Protein AF-A0A7V2SNF8-F1 (afdb_monomer_lite)

Radius of gyration: 28.96 Å; chains: 1; bounding box: 41×34×97 Å

Structure (mmCIF, N/CA/C/O backbone):
data_AF-A0A7V2SNF8-F1
#
_entry.id   AF-A0A7V2SNF8-F1
#
loop_
_atom_site.group_PDB
_atom_site.id
_atom_site.type_symbol
_atom_site.label_atom_id
_atom_site.label_alt_id
_atom_site.label_comp_id
_atom_site.label_asym_id
_atom_site.label_entity_id
_atom_site.label_seq_id
_atom_site.pdbx_PDB_ins_code
_atom_site.Cartn_x
_atom_site.Cartn_y
_atom_site.Cartn_z
_atom_site.occupancy
_atom_site.B_iso_or_equiv
_atom_site.auth_seq_id
_atom_site.auth_comp_id
_atom_site.auth_asym_id
_atom_site.auth_atom_id
_atom_site.pdbx_PDB_model_num
ATOM 1 N N . MET A 1 1 ? 9.306 8.405 78.266 1.00 37.38 1 MET A N 1
ATOM 2 C CA . MET A 1 1 ? 7.909 8.077 78.623 1.00 37.38 1 MET A CA 1
ATOM 3 C C . MET A 1 1 ? 7.108 9.336 78.328 1.00 37.38 1 MET A C 1
ATOM 5 O O . MET A 1 1 ? 7.466 10.350 78.894 1.00 37.38 1 MET A O 1
ATOM 9 N N . THR A 1 2 ? 6.160 9.453 77.412 1.00 42.47 2 THR A N 1
ATOM 10 C CA . THR A 1 2 ? 5.492 8.585 76.433 1.00 42.47 2 THR A CA 1
ATOM 11 C C . THR A 1 2 ? 4.914 9.560 75.395 1.00 42.47 2 THR A C 1
ATOM 13 O O . THR A 1 2 ? 4.413 10.613 75.772 1.00 42.47 2 THR A O 1
ATOM 16 N N . ASN A 1 3 ? 5.040 9.255 74.101 1.00 41.84 3 ASN A N 1
ATOM 17 C CA . ASN A 1 3 ? 4.469 10.058 73.016 1.00 41.84 3 ASN A CA 1
ATOM 18 C C . ASN A 1 3 ? 2.940 9.934 73.032 1.00 41.84 3 ASN A C 1
ATOM 20 O O . ASN A 1 3 ? 2.413 8.874 72.690 1.00 41.84 3 ASN A O 1
ATOM 24 N N . ASP A 1 4 ? 2.235 11.006 73.388 1.00 43.75 4 ASP A N 1
ATOM 25 C CA . ASP A 1 4 ? 0.783 11.084 73.235 1.00 43.75 4 ASP A CA 1
ATOM 26 C C . ASP A 1 4 ? 0.427 11.250 71.756 1.00 43.75 4 ASP A C 1
ATOM 28 O O . ASP A 1 4 ? 0.496 12.327 71.164 1.00 43.75 4 ASP A O 1
ATOM 32 N N . THR A 1 5 ? 0.051 10.130 71.143 1.00 55.03 5 THR A N 1
ATOM 33 C CA . THR A 1 5 ? -0.504 10.088 69.791 1.00 55.03 5 THR A CA 1
ATOM 34 C C . THR A 1 5 ? -2.011 10.281 69.930 1.00 55.03 5 THR A C 1
ATOM 36 O O . THR A 1 5 ? -2.733 9.370 70.329 1.00 55.03 5 THR A O 1
ATOM 39 N N . THR A 1 6 ? -2.504 11.486 69.656 1.00 54.53 6 THR A N 1
ATOM 40 C CA . THR A 1 6 ? -3.939 11.799 69.699 1.00 54.53 6 THR A CA 1
ATOM 41 C C . THR A 1 6 ? -4.678 11.003 68.608 1.00 54.53 6 THR A C 1
ATOM 43 O O . THR A 1 6 ? -4.279 11.065 67.441 1.00 54.53 6 THR A O 1
ATOM 46 N N . PRO A 1 7 ? -5.774 10.277 68.906 1.00 52.97 7 PRO A N 1
ATOM 47 C CA . PRO A 1 7 ? -6.520 9.560 67.879 1.00 52.97 7 PRO A CA 1
ATOM 48 C C . PRO A 1 7 ? -7.361 10.546 67.051 1.00 52.97 7 PRO A C 1
ATOM 50 O O . PRO A 1 7 ? -8.380 11.080 67.494 1.00 52.97 7 PRO A O 1
ATOM 53 N N . LYS A 1 8 ? -6.928 10.796 65.811 1.00 53.38 8 LYS A N 1
ATOM 54 C CA . LYS A 1 8 ? -7.648 11.601 64.816 1.00 53.38 8 LYS A CA 1
ATOM 55 C C . LYS A 1 8 ? -8.945 10.887 64.409 1.00 53.38 8 LYS A C 1
ATOM 57 O O . LYS A 1 8 ? -8.922 9.877 63.711 1.00 53.38 8 LYS A O 1
ATOM 62 N N . LYS A 1 9 ? -10.084 11.447 64.826 1.00 49.94 9 LYS A N 1
ATOM 63 C CA . LYS A 1 9 ? -11.468 11.041 64.512 1.00 49.94 9 LYS A CA 1
ATOM 64 C C . LYS A 1 9 ? -11.769 11.148 63.002 1.00 49.94 9 LYS A C 1
ATOM 66 O O . LYS A 1 9 ? -12.461 12.055 62.558 1.00 49.94 9 LYS A O 1
ATOM 71 N N . SER A 1 10 ? -11.234 10.233 62.195 1.00 59.81 10 SER A N 1
ATOM 72 C CA . SER A 1 10 ? -11.499 10.106 60.753 1.00 59.81 10 SER A CA 1
ATOM 73 C C . SER A 1 10 ? -12.508 8.980 60.524 1.00 59.81 10 SER A C 1
ATOM 75 O O . SER A 1 10 ? -12.150 7.881 60.111 1.00 59.81 10 SER A O 1
ATOM 77 N N . SER A 1 11 ? -13.769 9.231 60.871 1.00 61.53 11 SER A N 1
ATOM 78 C CA . SER A 1 11 ? -14.798 8.191 60.923 1.00 61.53 11 SER A CA 1
ATOM 79 C C . SER A 1 11 ? -15.852 8.383 59.831 1.00 61.53 11 SER A C 1
ATOM 81 O O . SER A 1 11 ? -16.424 9.463 59.668 1.00 61.53 11 SER A O 1
ATOM 83 N N . ALA A 1 12 ? -16.081 7.310 59.076 1.00 62.78 12 ALA A N 1
ATOM 84 C CA . ALA A 1 12 ? -17.142 7.075 58.095 1.00 62.78 12 ALA A CA 1
ATOM 85 C C . ALA A 1 12 ? -17.171 7.941 56.819 1.00 62.78 12 ALA A C 1
ATOM 87 O O . ALA A 1 12 ? -17.211 7.382 55.724 1.00 62.78 12 ALA A O 1
ATOM 88 N N . LYS A 1 13 ? -17.123 9.277 56.903 1.00 62.47 13 LYS A N 1
ATOM 89 C CA . LYS A 1 13 ? -17.348 10.145 55.722 1.00 62.47 13 LYS A CA 1
ATOM 90 C C . LYS A 1 13 ? -16.242 10.027 54.667 1.00 62.47 13 LYS A C 1
ATOM 92 O O . LYS A 1 13 ? -16.538 9.931 53.481 1.00 62.47 13 LYS A O 1
ATOM 97 N N . THR A 1 14 ? -14.982 9.949 55.093 1.00 69.88 14 THR A N 1
ATOM 98 C CA . THR A 1 14 ? -13.834 9.747 54.191 1.00 69.88 14 THR A CA 1
ATOM 99 C C . THR A 1 14 ? -13.872 8.374 53.512 1.00 69.88 14 THR A C 1
ATOM 101 O O . THR A 1 14 ? -13.539 8.262 52.336 1.00 69.88 14 THR A O 1
ATOM 104 N N . GLY A 1 15 ? -14.332 7.338 54.224 1.00 70.75 15 GLY A N 1
ATOM 105 C CA . GLY A 1 15 ? -14.480 5.989 53.667 1.00 70.75 15 GLY A CA 1
ATOM 106 C C . GLY A 1 15 ? -15.559 5.919 52.585 1.00 70.75 15 GLY A C 1
ATOM 107 O O . GLY A 1 15 ? -15.348 5.297 51.549 1.00 70.75 15 GLY A O 1
ATOM 108 N N . LEU A 1 16 ? -16.677 6.625 52.782 1.00 73.31 16 LEU A N 1
ATOM 109 C CA . LEU A 1 16 ? -17.773 6.675 51.812 1.00 73.31 16 LEU A CA 1
ATOM 110 C C . LEU A 1 16 ? -17.381 7.429 50.530 1.00 73.31 16 LEU A C 1
ATOM 112 O O . LEU A 1 16 ? -17.732 7.006 49.432 1.00 73.31 16 LEU A O 1
ATOM 116 N N . ILE A 1 17 ? -16.592 8.503 50.661 1.00 78.44 17 ILE A N 1
ATOM 117 C CA . ILE A 1 17 ? -16.057 9.256 49.517 1.00 78.44 17 ILE A CA 1
ATOM 118 C C . ILE A 1 17 ? -15.081 8.388 48.710 1.00 78.44 17 ILE A C 1
ATOM 120 O O . ILE A 1 17 ? -15.211 8.296 47.491 1.00 78.44 17 ILE A O 1
ATOM 124 N N . LEU A 1 18 ? -14.142 7.704 49.373 1.00 80.00 18 LEU A N 1
ATOM 125 C CA . LEU A 1 18 ? -13.185 6.818 48.700 1.00 80.00 18 LEU A CA 1
ATOM 126 C C . LEU A 1 18 ? -13.875 5.643 47.992 1.00 80.00 18 LEU A C 1
ATOM 128 O O . LEU A 1 18 ? -13.513 5.320 46.862 1.00 80.00 18 LEU A O 1
ATOM 132 N N . ALA A 1 19 ? -14.899 5.048 48.610 1.00 80.69 19 ALA A N 1
ATOM 133 C CA . ALA A 1 19 ? -15.695 3.993 47.985 1.00 80.69 19 ALA A CA 1
ATOM 134 C C . ALA A 1 19 ? -16.458 4.497 46.745 1.00 80.69 19 ALA A C 1
ATOM 136 O O . ALA A 1 19 ? -16.497 3.807 45.726 1.00 80.69 19 ALA A O 1
ATOM 137 N N . GLY A 1 20 ? -17.001 5.719 46.795 1.00 87.19 20 GLY A N 1
ATOM 138 C CA . GLY A 1 20 ? -17.654 6.354 45.648 1.00 87.19 20 GLY A CA 1
ATOM 139 C C . GLY A 1 20 ? -16.701 6.593 44.472 1.00 87.19 20 GLY A C 1
ATOM 140 O O . GLY A 1 20 ? -17.028 6.258 43.334 1.00 87.19 20 GLY A O 1
ATOM 141 N N . PHE A 1 21 ? -15.493 7.100 44.740 1.00 89.38 21 PHE A N 1
ATOM 142 C CA . PHE A 1 21 ? -14.471 7.278 43.702 1.00 89.38 21 PHE A CA 1
ATOM 143 C C . PHE A 1 21 ? -13.993 5.944 43.121 1.00 89.38 21 PHE A C 1
ATOM 145 O O . PHE A 1 21 ? -13.860 5.828 41.904 1.00 89.38 21 PHE A O 1
ATOM 152 N N . ALA A 1 22 ? -13.789 4.921 43.955 1.00 88.44 22 ALA A N 1
ATOM 153 C CA . ALA A 1 22 ? -13.405 3.592 43.484 1.00 88.44 22 ALA A CA 1
ATOM 154 C C . ALA A 1 22 ? -14.478 2.973 42.568 1.00 88.44 22 ALA A C 1
ATOM 156 O O . ALA A 1 22 ? -14.144 2.426 41.516 1.00 88.44 22 ALA A O 1
ATOM 157 N N . ALA A 1 23 ? -15.762 3.119 42.915 1.00 88.25 23 ALA A N 1
ATOM 158 C CA . ALA A 1 23 ? -16.870 2.651 42.083 1.00 88.25 23 ALA A CA 1
ATOM 159 C C . ALA A 1 23 ? -16.953 3.398 40.737 1.00 88.25 23 ALA A C 1
ATOM 161 O O . ALA A 1 23 ? -17.162 2.770 39.698 1.00 88.25 23 ALA A O 1
ATOM 162 N N . LEU A 1 24 ? -16.726 4.718 40.730 1.00 91.88 24 LEU A N 1
ATOM 163 C CA . LEU A 1 24 ? -16.676 5.517 39.499 1.00 91.88 24 LEU A CA 1
ATOM 164 C C . LEU A 1 24 ? -15.515 5.111 38.583 1.00 91.88 24 LEU A C 1
ATOM 166 O O . LEU A 1 24 ? -15.712 4.952 37.379 1.00 91.88 24 LEU A O 1
ATOM 170 N N . ILE A 1 25 ? -14.320 4.908 39.144 1.00 91.44 25 ILE A N 1
ATOM 171 C CA . ILE A 1 25 ? -13.135 4.489 38.381 1.00 91.44 25 ILE A CA 1
ATOM 172 C C . ILE A 1 25 ? -13.354 3.098 37.775 1.00 91.44 25 ILE A C 1
ATOM 174 O O . ILE A 1 25 ? -13.090 2.899 36.588 1.00 91.44 25 ILE A O 1
ATOM 178 N N . ALA A 1 26 ? -13.886 2.151 38.553 1.00 88.75 26 ALA A N 1
ATOM 179 C CA . ALA A 1 26 ? -14.191 0.809 38.063 1.00 88.75 26 ALA A CA 1
ATOM 180 C C . ALA A 1 26 ? -15.251 0.829 36.945 1.00 88.75 26 ALA A C 1
ATOM 182 O O . ALA A 1 26 ? -15.087 0.153 35.928 1.00 88.75 26 ALA A O 1
ATOM 183 N N . GLY A 1 27 ? -16.298 1.650 37.088 1.00 90.06 27 GLY A N 1
ATOM 184 C CA . GLY A 1 27 ? -17.322 1.833 36.056 1.00 90.06 27 GLY A CA 1
ATOM 185 C C . GLY A 1 27 ? -16.763 2.430 34.761 1.00 90.06 27 GLY A C 1
ATOM 186 O O . GLY A 1 27 ? -17.021 1.906 33.677 1.00 90.06 27 GLY A O 1
ATOM 187 N N . ALA A 1 28 ? -15.939 3.477 34.862 1.00 87.12 28 ALA A N 1
ATOM 188 C CA . ALA A 1 28 ? -15.296 4.099 33.704 1.00 87.12 28 ALA A CA 1
ATOM 189 C C . ALA A 1 28 ? -14.335 3.135 32.985 1.00 87.12 28 ALA A C 1
ATOM 191 O O . ALA A 1 28 ? -14.346 3.053 31.755 1.00 87.12 28 ALA A O 1
ATOM 192 N N . PHE A 1 29 ? -13.550 2.357 33.736 1.00 85.88 29 PHE A N 1
ATOM 193 C CA . PHE A 1 29 ? -12.640 1.358 33.175 1.00 85.88 29 PHE A CA 1
ATOM 194 C C . PHE A 1 29 ? -13.387 0.226 32.453 1.00 85.88 29 PHE A C 1
ATOM 196 O O . PHE A 1 29 ? -12.973 -0.193 31.368 1.00 85.88 29 PHE A O 1
ATOM 203 N N . ALA A 1 30 ? -14.508 -0.241 33.011 1.00 86.44 30 ALA A N 1
ATOM 204 C CA . ALA A 1 30 ? -15.347 -1.256 32.379 1.00 86.44 30 ALA A CA 1
ATOM 205 C C . ALA A 1 30 ? -15.938 -0.756 31.050 1.00 86.44 30 ALA A C 1
ATOM 207 O O . ALA A 1 30 ? -15.824 -1.439 30.032 1.00 86.44 30 ALA A O 1
ATOM 208 N N . VAL A 1 31 ? -16.492 0.463 31.023 1.00 83.19 31 VAL A N 1
ATOM 209 C CA . VAL A 1 31 ? -17.030 1.073 29.792 1.00 83.19 31 VAL A CA 1
ATOM 210 C C . VAL A 1 31 ? -15.932 1.269 28.742 1.00 83.19 31 VAL A C 1
ATOM 212 O O . VAL A 1 31 ? -16.130 0.926 27.574 1.00 83.19 31 VAL A O 1
ATOM 215 N N . TYR A 1 32 ? -14.755 1.754 29.148 1.00 80.06 32 TYR A N 1
ATOM 216 C CA . TYR A 1 32 ? -13.620 1.932 28.240 1.00 80.06 32 TYR A CA 1
ATOM 217 C C . TYR A 1 32 ? -13.132 0.599 27.654 1.00 80.06 32 TYR A C 1
ATOM 219 O O . TYR A 1 32 ? -12.861 0.509 26.457 1.00 80.06 32 TYR A O 1
ATOM 227 N N . SER A 1 33 ? -13.095 -0.463 28.461 1.00 79.62 33 SER A N 1
ATOM 228 C CA . SER A 1 33 ? -12.654 -1.793 28.018 1.00 79.62 33 SER A CA 1
ATOM 229 C C . SER A 1 33 ? -13.651 -2.463 27.066 1.00 79.62 33 SER A C 1
ATOM 231 O O . SER A 1 33 ? -13.243 -3.117 26.103 1.00 79.62 33 SER A O 1
ATOM 233 N N . ILE A 1 34 ? -14.956 -2.271 27.290 1.00 72.38 34 ILE A N 1
ATOM 234 C CA . ILE A 1 34 ? -16.014 -2.833 26.435 1.00 72.38 34 ILE A CA 1
ATOM 235 C C . ILE A 1 34 ? -16.067 -2.112 25.077 1.00 72.38 34 ILE A C 1
ATOM 237 O O . ILE A 1 34 ? -16.211 -2.768 24.043 1.00 72.38 34 ILE A O 1
ATOM 241 N N . ASN A 1 35 ? -15.887 -0.786 25.043 1.00 64.75 35 ASN A N 1
ATOM 242 C CA . ASN A 1 35 ? -15.862 -0.031 23.783 1.00 64.75 35 ASN A CA 1
ATOM 243 C C . ASN A 1 35 ? -14.502 -0.067 23.063 1.00 64.75 35 ASN A C 1
ATOM 245 O O . ASN A 1 35 ? -14.463 0.096 21.845 1.00 64.75 35 ASN A O 1
ATOM 249 N N . GLY A 1 36 ? -13.398 -0.320 23.772 1.00 56.53 36 GLY A N 1
ATOM 250 C CA . GLY A 1 36 ? -12.045 -0.348 23.206 1.00 56.53 36 GLY A CA 1
ATOM 251 C C . GLY A 1 36 ? -11.694 -1.603 22.396 1.00 56.53 36 GLY A C 1
ATOM 252 O O . GLY A 1 36 ? -10.693 -1.599 21.684 1.00 56.53 36 GLY A O 1
ATOM 253 N N . SER A 1 37 ? -12.500 -2.671 22.460 1.00 56.19 37 SER A N 1
ATOM 254 C CA . SER A 1 37 ? -12.176 -3.962 21.816 1.00 56.19 37 SER A CA 1
ATOM 255 C C . SER A 1 37 ? -12.850 -4.217 20.462 1.00 56.19 37 SER A C 1
ATOM 257 O O . SER A 1 37 ? -12.614 -5.261 19.851 1.00 56.19 37 SER A O 1
ATOM 259 N N . LYS A 1 38 ? -13.645 -3.282 19.923 1.00 51.78 38 LYS A N 1
ATOM 260 C CA . LYS A 1 38 ? -14.205 -3.406 18.562 1.00 51.78 38 LYS A CA 1
ATOM 261 C C . LYS A 1 38 ? -13.216 -2.905 17.504 1.00 51.78 38 LYS A C 1
ATOM 263 O O . LYS A 1 38 ? -13.475 -1.948 16.785 1.00 51.78 38 LYS A O 1
ATOM 268 N N . GLY A 1 39 ? -12.061 -3.560 17.424 1.00 53.94 39 GLY A N 1
ATOM 269 C CA . GLY A 1 39 ? -11.129 -3.428 16.305 1.00 53.94 39 GLY A CA 1
ATOM 270 C C . GLY A 1 39 ? -11.413 -4.473 15.221 1.00 53.94 39 GLY A C 1
ATOM 271 O O . GLY A 1 39 ? -11.720 -5.624 15.527 1.00 53.94 39 GLY A O 1
ATOM 272 N N . ASN A 1 40 ? -11.257 -4.089 13.953 1.00 57.25 40 ASN A N 1
ATOM 273 C CA . ASN A 1 40 ? -11.581 -4.871 12.746 1.00 57.25 40 ASN A CA 1
ATOM 274 C C . ASN A 1 40 ? -10.655 -6.085 12.468 1.00 57.25 40 ASN A C 1
ATOM 276 O O . ASN A 1 40 ? -10.444 -6.467 11.322 1.00 57.25 40 ASN A O 1
ATOM 280 N N . ASN A 1 41 ? -10.063 -6.696 13.498 1.00 56.28 41 ASN A N 1
ATOM 281 C CA . ASN A 1 41 ? -8.957 -7.654 13.359 1.00 56.28 41 ASN A CA 1
ATOM 282 C C . ASN A 1 41 ? -9.240 -9.048 13.941 1.00 56.28 41 ASN A C 1
ATOM 284 O O . ASN A 1 41 ? -8.314 -9.756 14.337 1.00 56.28 41 ASN A O 1
ATOM 288 N N . GLN A 1 42 ? -10.498 -9.497 13.951 1.00 49.88 42 GLN A N 1
ATOM 289 C CA . GLN A 1 42 ? -10.800 -10.893 14.311 1.00 49.88 42 GLN A CA 1
ATOM 290 C C . GLN A 1 42 ? -10.425 -11.908 13.211 1.00 49.88 42 GLN A C 1
ATOM 292 O O . GLN A 1 42 ? -10.371 -13.103 13.481 1.00 49.88 42 GLN A O 1
ATOM 297 N N . GLY A 1 43 ? -10.066 -11.451 12.004 1.00 47.31 43 GLY A N 1
ATOM 298 C CA . GLY A 1 43 ? -9.536 -12.307 10.932 1.00 47.31 43 GLY A CA 1
ATOM 299 C C . GLY A 1 43 ? -8.008 -12.477 10.919 1.00 47.31 43 GLY A C 1
ATOM 300 O O . GLY A 1 43 ? -7.501 -13.376 10.256 1.00 47.31 43 GLY A O 1
ATOM 301 N N . GLY A 1 44 ? -7.252 -11.643 11.647 1.00 48.34 44 GLY A N 1
ATOM 302 C CA . GLY A 1 44 ? -5.793 -11.557 11.486 1.00 48.34 44 GLY A CA 1
ATOM 303 C C . GLY A 1 44 ? -4.996 -12.657 12.192 1.00 48.34 44 GLY A C 1
ATOM 304 O O . GLY A 1 44 ? -3.978 -13.110 11.680 1.00 48.34 44 GLY A O 1
ATOM 305 N N . LYS A 1 45 ? -5.461 -13.138 13.352 1.00 42.72 45 LYS A N 1
ATOM 306 C CA . LYS A 1 45 ? -4.670 -14.063 14.189 1.00 42.72 45 LYS A CA 1
ATOM 307 C C . LYS A 1 45 ? -4.533 -15.469 13.597 1.00 42.72 45 LYS A C 1
ATOM 309 O O . LYS A 1 45 ? -3.511 -16.107 13.799 1.00 42.72 45 LYS A O 1
ATOM 314 N N . LYS A 1 46 ? -5.523 -15.940 12.831 1.00 43.44 46 LYS A N 1
ATOM 315 C CA . LYS A 1 46 ? -5.498 -17.286 12.229 1.00 43.44 46 LYS A CA 1
ATOM 316 C C . LYS A 1 46 ? -4.645 -17.358 10.951 1.00 43.44 46 LYS A C 1
ATOM 318 O O . LYS A 1 46 ? -4.215 -18.436 10.564 1.00 43.44 46 LYS A O 1
ATOM 323 N N . PHE A 1 47 ? -4.393 -16.218 10.303 1.00 51.41 47 PHE A N 1
ATOM 324 C CA . PHE A 1 47 ? -3.665 -16.143 9.032 1.00 51.41 47 PHE A CA 1
ATOM 325 C C . PHE A 1 47 ? -2.142 -16.015 9.210 1.00 51.41 47 PHE A C 1
ATOM 327 O O . PHE A 1 47 ? -1.377 -16.479 8.364 1.00 51.41 47 PHE A O 1
ATOM 334 N N . VAL A 1 48 ? -1.689 -15.408 10.314 1.00 50.56 48 VAL A N 1
ATOM 335 C CA . VAL A 1 48 ? -0.259 -15.152 10.568 1.00 50.56 48 VAL A CA 1
ATOM 336 C C . VAL A 1 48 ? 0.511 -16.443 10.878 1.00 50.56 48 VAL A C 1
ATOM 338 O O . VAL A 1 48 ? 1.602 -16.616 10.343 1.00 50.56 48 VAL A O 1
ATOM 341 N N . GLU A 1 49 ? -0.080 -17.387 11.618 1.00 40.31 49 GLU A N 1
ATOM 342 C CA . GLU A 1 49 ? 0.560 -18.674 11.955 1.00 40.31 49 GLU A CA 1
ATOM 343 C C . GLU A 1 49 ? 0.857 -19.519 10.700 1.00 40.31 49 GLU A C 1
ATOM 345 O O . GLU A 1 49 ? 1.940 -20.064 10.548 1.00 40.31 49 GLU A O 1
ATOM 350 N N . SER A 1 50 ? -0.061 -19.547 9.725 1.00 48.12 50 SER A N 1
ATOM 351 C CA . SER A 1 50 ? 0.121 -20.303 8.473 1.00 48.12 50 SER A CA 1
ATOM 352 C C . SER A 1 50 ? 1.116 -19.653 7.501 1.00 48.12 50 SER A C 1
ATOM 354 O O . SER A 1 50 ? 1.504 -20.272 6.508 1.00 48.12 50 SER A O 1
ATOM 356 N N . SER A 1 51 ? 1.484 -18.389 7.720 1.00 54.91 51 SER A N 1
ATOM 357 C CA . SER A 1 51 ? 2.265 -17.610 6.755 1.00 54.91 51 SER A CA 1
ATOM 358 C C . SER A 1 51 ? 3.774 -17.777 6.924 1.00 54.91 51 SER A C 1
ATOM 360 O O . SER A 1 51 ? 4.501 -17.572 5.952 1.00 54.91 51 SER A O 1
ATOM 362 N N . VAL A 1 52 ? 4.249 -18.149 8.116 1.00 57.28 52 VAL A N 1
ATOM 363 C CA . VAL A 1 52 ? 5.689 -18.228 8.419 1.00 57.28 52 VAL A CA 1
ATOM 364 C C . VAL A 1 52 ? 6.349 -19.504 7.891 1.00 57.28 52 VAL A C 1
ATOM 366 O O . VAL A 1 52 ? 7.505 -19.447 7.488 1.00 57.28 52 VAL A O 1
ATOM 369 N N . ASP A 1 53 ? 5.601 -20.601 7.740 1.00 53.50 53 ASP A N 1
ATOM 370 C CA . ASP A 1 53 ? 6.116 -21.861 7.173 1.00 53.50 53 ASP A CA 1
ATOM 371 C C . ASP A 1 53 ? 6.413 -21.785 5.664 1.00 53.50 53 ASP A C 1
ATOM 373 O O . ASP A 1 53 ? 7.123 -22.618 5.105 1.00 53.50 53 ASP A O 1
ATOM 377 N N . SER A 1 54 ? 5.874 -20.775 4.973 1.00 50.94 54 SER A N 1
ATOM 378 C CA . SER A 1 54 ? 6.046 -20.585 3.524 1.00 50.94 54 SER A CA 1
ATOM 379 C C . SER A 1 54 ? 7.051 -19.485 3.158 1.00 50.94 54 SER A C 1
ATOM 381 O O . SER A 1 54 ? 7.248 -19.200 1.971 1.00 50.94 54 SER A O 1
ATOM 383 N N . VAL A 1 55 ? 7.679 -18.844 4.150 1.00 54.09 55 VAL A N 1
ATOM 384 C CA . VAL A 1 55 ? 8.748 -17.862 3.936 1.00 54.09 55 VAL A CA 1
ATOM 385 C C . VAL A 1 55 ? 10.076 -18.612 3.853 1.00 54.09 55 VAL A C 1
ATOM 387 O O . VAL A 1 55 ? 10.711 -18.908 4.857 1.00 54.09 55 VAL A O 1
ATOM 390 N N . VAL A 1 56 ? 10.508 -18.929 2.635 1.00 54.06 56 VAL A N 1
ATOM 391 C CA . VAL A 1 56 ? 11.871 -19.413 2.369 1.00 54.06 56 VAL A CA 1
ATOM 392 C C . VAL A 1 56 ? 12.702 -18.247 1.838 1.00 54.06 56 VAL A C 1
ATOM 394 O O . VAL A 1 56 ? 12.177 -17.382 1.133 1.00 54.06 56 VAL A O 1
ATOM 397 N N . ALA A 1 57 ? 13.998 -18.231 2.169 1.00 53.59 57 ALA A N 1
ATOM 398 C CA . ALA A 1 57 ? 14.975 -17.331 1.565 1.00 53.59 57 ALA A CA 1
ATOM 399 C C . ALA A 1 57 ? 14.817 -17.304 0.033 1.00 53.59 57 ALA A C 1
ATOM 401 O O . ALA A 1 57 ? 14.554 -18.323 -0.609 1.00 53.59 57 ALA A O 1
ATOM 402 N N . ALA A 1 58 ? 14.908 -16.103 -0.530 1.00 51.88 58 ALA A N 1
ATOM 403 C CA . ALA A 1 58 ? 14.420 -15.796 -1.864 1.00 51.88 58 ALA A CA 1
ATOM 404 C C . ALA A 1 58 ? 15.065 -16.677 -2.972 1.00 51.88 58 ALA A C 1
ATOM 406 O O . ALA A 1 58 ? 16.267 -16.940 -2.911 1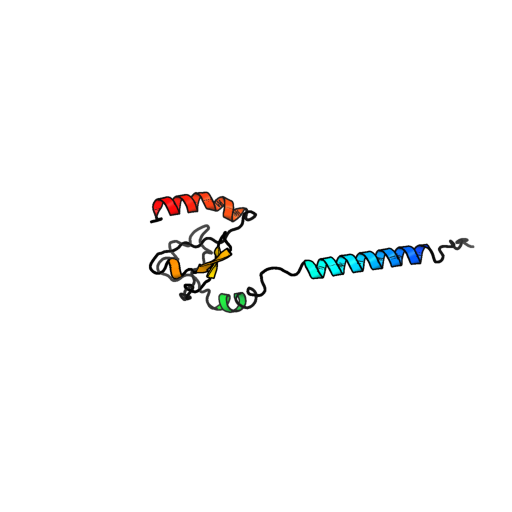.00 51.88 58 ALA A O 1
ATOM 407 N N . PRO A 1 59 ? 14.302 -17.147 -3.984 1.00 52.66 59 PRO A N 1
ATOM 408 C CA . PRO A 1 59 ? 14.786 -18.102 -4.987 1.00 52.66 59 PRO A CA 1
ATOM 409 C C . PRO A 1 59 ? 15.869 -17.507 -5.901 1.00 52.66 59 PRO A C 1
ATOM 411 O O . PRO A 1 59 ? 15.787 -16.359 -6.326 1.00 52.66 59 PRO A O 1
ATOM 414 N N . GLU A 1 60 ? 16.868 -18.312 -6.262 1.00 52.38 60 GLU A N 1
ATOM 415 C CA . GLU A 1 60 ? 18.171 -17.871 -6.797 1.00 52.38 60 GLU A CA 1
ATOM 416 C C . GLU A 1 60 ? 18.177 -17.125 -8.152 1.00 52.38 60 GLU A C 1
ATOM 418 O O . GLU A 1 60 ? 19.239 -16.715 -8.606 1.00 52.38 60 GLU A O 1
ATOM 423 N N . GLY A 1 61 ? 17.033 -16.894 -8.801 1.00 52.09 61 GLY A N 1
ATOM 424 C CA . GLY A 1 61 ? 16.993 -16.382 -10.179 1.00 52.09 61 GLY A CA 1
ATOM 425 C C . GLY A 1 61 ? 16.922 -14.858 -10.339 1.00 52.09 61 GLY A C 1
ATOM 426 O O . GLY A 1 61 ? 17.602 -14.300 -11.191 1.00 52.09 61 GLY A O 1
ATOM 427 N N . ILE A 1 62 ? 16.087 -14.170 -9.553 1.00 55.38 62 ILE A N 1
ATOM 428 C CA . ILE A 1 62 ? 15.807 -12.725 -9.738 1.00 55.38 62 ILE A CA 1
ATOM 429 C C . ILE A 1 62 ? 16.041 -11.946 -8.442 1.00 55.38 62 ILE A C 1
ATOM 431 O O . ILE A 1 62 ? 16.483 -10.800 -8.452 1.00 55.38 62 ILE A O 1
ATOM 435 N N . THR A 1 63 ? 15.805 -12.579 -7.297 1.00 60.06 63 THR A N 1
ATOM 436 C CA . THR A 1 63 ? 15.835 -11.893 -6.011 1.00 60.06 63 THR A CA 1
ATOM 437 C C . THR A 1 63 ? 17.239 -11.733 -5.467 1.00 60.06 63 THR A C 1
ATOM 439 O O . THR A 1 63 ? 17.492 -10.718 -4.853 1.00 60.06 63 THR A O 1
ATOM 442 N N . LYS A 1 64 ? 18.188 -12.647 -5.702 1.00 62.88 64 LYS A N 1
ATOM 443 C CA . LYS A 1 64 ? 19.530 -12.520 -5.098 1.00 62.88 64 LYS A CA 1
ATOM 444 C C . LYS A 1 64 ? 20.301 -11.293 -5.606 1.00 62.88 64 LYS A C 1
ATOM 446 O O . LYS A 1 64 ? 20.967 -10.630 -4.823 1.00 62.88 64 LYS A O 1
ATOM 451 N N . ALA A 1 65 ? 20.165 -10.967 -6.894 1.00 65.88 65 ALA A N 1
ATOM 452 C CA . ALA A 1 65 ? 20.781 -9.777 -7.487 1.00 65.88 65 ALA A CA 1
ATOM 453 C C . ALA A 1 65 ? 20.070 -8.469 -7.084 1.00 65.88 65 ALA A C 1
ATOM 455 O O . ALA A 1 65 ? 20.711 -7.427 -6.991 1.00 65.88 65 ALA A O 1
ATOM 456 N N . LEU A 1 66 ? 18.757 -8.521 -6.830 1.00 69.50 66 LEU A N 1
ATOM 457 C CA . LEU A 1 66 ? 17.940 -7.353 -6.471 1.00 69.50 66 LEU A CA 1
ATOM 458 C C . LEU A 1 66 ? 17.803 -7.145 -4.949 1.00 69.50 66 LEU A C 1
ATOM 460 O O . LEU A 1 66 ? 17.523 -6.035 -4.502 1.00 69.50 66 LEU A O 1
ATOM 464 N N . ALA A 1 67 ? 18.033 -8.181 -4.140 1.00 72.62 67 ALA A N 1
ATOM 465 C CA . ALA A 1 67 ? 17.957 -8.177 -2.678 1.00 72.62 67 ALA A CA 1
ATOM 466 C C . ALA A 1 67 ? 19.269 -7.677 -2.061 1.00 72.62 67 ALA A C 1
ATOM 468 O O . ALA A 1 67 ? 19.886 -8.325 -1.215 1.00 72.62 67 ALA A O 1
ATOM 469 N N . VAL A 1 68 ? 19.704 -6.501 -2.500 1.00 76.12 68 VAL A N 1
ATOM 470 C CA . VAL A 1 68 ? 20.884 -5.811 -1.978 1.00 76.12 68 VAL A CA 1
ATOM 471 C C . VAL A 1 68 ? 20.469 -4.562 -1.203 1.00 76.12 68 VAL A C 1
ATOM 473 O O . VAL A 1 68 ? 19.382 -4.007 -1.391 1.00 76.12 68 VAL A O 1
ATOM 476 N N . GLY A 1 69 ? 21.329 -4.110 -0.291 1.00 83.31 69 GLY A N 1
ATOM 477 C CA . GLY A 1 69 ? 21.079 -2.907 0.503 1.00 83.31 69 GLY A CA 1
ATOM 478 C C . GLY A 1 69 ? 19.762 -2.974 1.289 1.00 83.31 69 GLY A C 1
ATOM 479 O O . GLY A 1 69 ? 19.497 -3.940 2.007 1.00 83.31 69 GLY A O 1
ATOM 480 N N . LYS A 1 70 ? 18.919 -1.942 1.136 1.00 79.56 70 LYS A N 1
ATOM 481 C CA . LYS A 1 70 ? 17.646 -1.785 1.870 1.00 79.56 70 LYS A CA 1
ATOM 482 C C . LYS A 1 70 ? 16.562 -2.803 1.487 1.00 79.56 70 LYS A C 1
ATOM 484 O O . LYS A 1 70 ? 15.590 -2.928 2.220 1.00 79.56 70 LYS A O 1
ATOM 489 N N . LEU A 1 71 ? 16.723 -3.529 0.378 1.00 75.88 71 LEU A N 1
ATOM 490 C CA . LEU A 1 71 ? 15.776 -4.554 -0.084 1.00 75.88 71 LEU A CA 1
ATOM 491 C C . LEU A 1 71 ? 16.236 -5.985 0.230 1.00 75.88 71 LEU A C 1
ATOM 493 O O . LEU A 1 7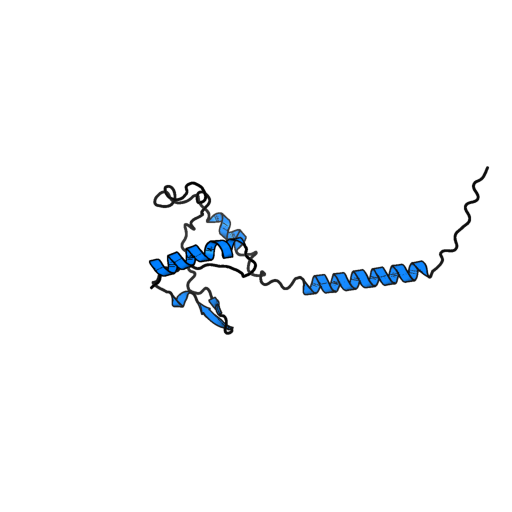1 ? 15.576 -6.941 -0.164 1.00 75.88 71 LEU A O 1
ATOM 497 N N . SER A 1 72 ? 17.336 -6.152 0.969 1.00 80.25 72 SER A N 1
ATOM 498 C CA . SER A 1 72 ? 17.860 -7.473 1.355 1.00 80.25 72 SER A CA 1
ATOM 499 C C . SER A 1 72 ? 16.879 -8.313 2.182 1.00 80.25 72 SER A C 1
ATOM 501 O O . SER A 1 72 ? 16.912 -9.537 2.117 1.00 80.25 72 SER A O 1
ATOM 503 N N . ALA A 1 73 ? 15.967 -7.662 2.908 1.00 78.38 73 ALA A N 1
ATOM 504 C CA . ALA A 1 73 ? 14.919 -8.309 3.693 1.00 78.38 73 ALA A CA 1
ATOM 505 C C . ALA A 1 73 ? 13.581 -8.473 2.941 1.00 78.38 73 ALA A C 1
ATOM 507 O O . ALA A 1 73 ? 12.588 -8.865 3.552 1.00 78.38 73 ALA A O 1
ATOM 508 N N . PHE A 1 74 ? 13.507 -8.153 1.642 1.00 78.50 74 PHE A N 1
ATOM 509 C CA . PHE A 1 74 ? 12.266 -8.312 0.885 1.00 78.50 74 PHE A CA 1
ATOM 510 C C . PHE A 1 74 ? 11.973 -9.796 0.633 1.00 78.50 74 PHE A C 1
ATOM 512 O O . PHE A 1 74 ? 12.726 -10.496 -0.047 1.00 78.50 74 PHE A O 1
ATOM 519 N N . LEU A 1 75 ? 10.858 -10.276 1.182 1.00 77.06 75 LEU A N 1
ATOM 520 C CA . LEU A 1 75 ? 10.444 -11.671 1.086 1.00 77.06 75 LEU A CA 1
ATOM 521 C C . LEU A 1 75 ? 9.478 -11.854 -0.082 1.00 77.06 75 LEU A C 1
ATOM 523 O O . LEU A 1 75 ? 8.413 -11.241 -0.130 1.00 77.06 75 LEU A O 1
ATOM 527 N N . VAL A 1 76 ? 9.829 -12.746 -1.005 1.00 76.62 76 VAL A N 1
ATOM 528 C CA . VAL A 1 76 ? 8.935 -13.159 -2.089 1.00 76.62 76 VAL A CA 1
ATOM 529 C C . VAL A 1 76 ? 8.219 -14.434 -1.675 1.00 76.62 76 VAL A C 1
ATOM 531 O O . VAL A 1 76 ? 8.850 -15.425 -1.308 1.00 76.62 76 VAL A O 1
ATOM 534 N N . HIS A 1 77 ? 6.890 -14.425 -1.755 1.00 77.06 77 HIS A N 1
ATOM 535 C CA . HIS A 1 77 ? 6.106 -15.617 -1.470 1.00 77.06 77 HIS A CA 1
ATOM 536 C C . HIS A 1 77 ? 6.309 -16.646 -2.591 1.00 77.06 77 HIS A C 1
ATOM 538 O O . HIS A 1 77 ? 5.941 -16.407 -3.741 1.00 77.06 77 HIS A O 1
ATOM 544 N N . LYS A 1 78 ? 6.925 -17.788 -2.264 1.00 72.12 78 LYS A N 1
ATOM 545 C CA . LYS A 1 78 ? 7.271 -18.835 -3.241 1.00 72.12 78 LYS A CA 1
ATOM 546 C C . LYS A 1 78 ? 6.033 -19.501 -3.847 1.00 72.12 78 LYS A C 1
ATOM 548 O O . LYS A 1 78 ? 6.039 -19.891 -5.011 1.00 72.12 78 LYS A O 1
ATOM 553 N N . ILE A 1 79 ? 4.977 -19.632 -3.051 1.00 81.38 79 ILE A N 1
ATOM 554 C CA . ILE A 1 79 ? 3.714 -20.239 -3.463 1.00 81.38 79 ILE A CA 1
ATOM 555 C C . ILE A 1 79 ? 2.788 -19.117 -3.921 1.00 81.38 79 ILE A C 1
ATOM 557 O O . ILE A 1 79 ? 2.492 -18.201 -3.160 1.00 81.38 79 ILE A O 1
ATOM 561 N N . ARG A 1 80 ? 2.303 -19.170 -5.163 1.00 80.38 80 ARG A N 1
ATOM 562 C CA . ARG A 1 80 ? 1.263 -18.231 -5.599 1.00 80.38 80 ARG A CA 1
ATOM 563 C C . ARG A 1 80 ? -0.038 -18.589 -4.888 1.00 80.38 80 ARG A C 1
ATOM 565 O O . ARG A 1 80 ? -0.574 -19.669 -5.117 1.00 80.38 80 ARG A O 1
ATOM 572 N N . ARG A 1 81 ? -0.538 -17.691 -4.040 1.00 83.56 81 ARG A N 1
ATOM 573 C CA . ARG A 1 81 ? -1.898 -17.798 -3.503 1.00 83.56 81 ARG A CA 1
ATOM 574 C C . ARG A 1 81 ? -2.877 -17.184 -4.485 1.00 83.56 81 ARG A C 1
ATOM 576 O O . ARG A 1 81 ? -2.595 -16.131 -5.056 1.00 83.56 81 ARG A O 1
ATOM 583 N N . ASP A 1 82 ? -4.019 -17.837 -4.651 1.00 87.56 82 ASP A N 1
ATOM 584 C CA . ASP A 1 82 ? -5.133 -17.214 -5.341 1.00 87.56 82 ASP A CA 1
ATOM 585 C C . ASP A 1 82 ? -5.703 -16.103 -4.455 1.00 87.56 82 ASP A C 1
ATOM 587 O O . ASP A 1 82 ? -6.098 -16.333 -3.313 1.00 87.56 82 ASP A O 1
ATOM 591 N N . VAL A 1 83 ? -5.667 -14.882 -4.977 1.00 88.75 83 VAL A N 1
ATOM 592 C CA . VAL A 1 83 ? -6.186 -13.674 -4.327 1.00 88.75 83 VAL A CA 1
ATOM 593 C C . VAL A 1 83 ? -7.283 -13.027 -5.165 1.00 88.75 83 VAL A C 1
ATOM 595 O O . VAL A 1 83 ? -7.693 -11.914 -4.859 1.00 88.75 83 VAL A O 1
ATOM 598 N N . GLN A 1 84 ? -7.758 -13.691 -6.226 1.00 86.19 84 GLN A N 1
ATOM 599 C CA . GLN A 1 84 ? -8.748 -13.112 -7.135 1.00 86.19 84 GLN A CA 1
ATOM 600 C C . GLN A 1 84 ? -10.039 -12.770 -6.386 1.00 86.19 84 GLN A C 1
ATOM 602 O O . GLN A 1 84 ? -10.491 -11.634 -6.468 1.00 86.19 84 GLN A O 1
ATOM 607 N N . ASN A 1 85 ? -10.549 -13.684 -5.559 1.00 86.12 85 ASN A N 1
ATOM 608 C CA . ASN A 1 85 ? -11.778 -13.471 -4.788 1.00 86.12 85 ASN A CA 1
ATOM 609 C C . ASN A 1 85 ? -11.581 -12.619 -3.510 1.00 86.12 85 ASN A C 1
ATOM 611 O O . ASN A 1 85 ? -12.401 -12.643 -2.591 1.00 86.12 85 ASN A O 1
ATOM 615 N N . LEU A 1 86 ? -10.466 -11.892 -3.393 1.00 90.81 86 LEU A N 1
ATOM 616 C CA . LEU A 1 86 ? -10.276 -10.953 -2.294 1.00 90.81 86 LEU A CA 1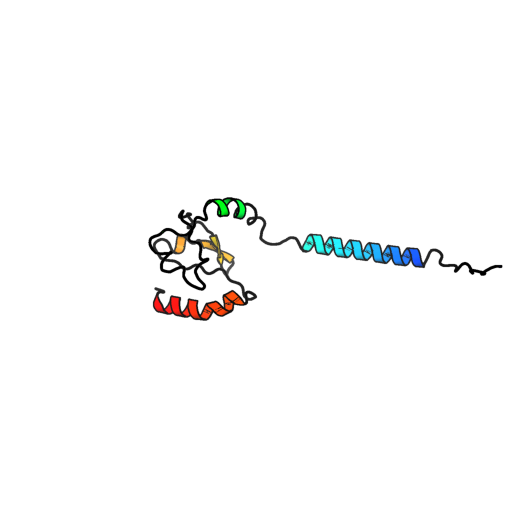
ATOM 617 C C . LEU A 1 86 ? -11.130 -9.706 -2.554 1.00 90.81 86 LEU A C 1
ATOM 619 O O . LEU A 1 86 ? -10.864 -8.959 -3.496 1.00 90.81 86 LEU A O 1
ATOM 623 N N . SER A 1 87 ? -12.145 -9.505 -1.711 1.00 91.56 87 SER A N 1
ATOM 624 C CA . SER A 1 87 ? -13.106 -8.405 -1.817 1.00 91.56 87 SER A CA 1
ATOM 625 C C . SER A 1 87 ? -12.925 -7.362 -0.715 1.00 91.56 87 SER A C 1
ATOM 627 O O . SER A 1 87 ? -12.606 -7.687 0.432 1.00 91.56 87 SER A O 1
ATOM 629 N N . PHE A 1 88 ? -13.165 -6.106 -1.075 1.00 91.62 88 PHE A N 1
ATOM 630 C CA . PHE A 1 88 ? -13.136 -4.933 -0.210 1.00 91.62 88 PHE A CA 1
ATOM 631 C C . PHE A 1 88 ? -14.399 -4.097 -0.412 1.00 91.62 88 PHE A C 1
ATOM 633 O O . PHE A 1 88 ? -15.127 -4.277 -1.383 1.00 91.62 88 PHE A O 1
ATOM 640 N N . LYS A 1 89 ? -14.628 -3.139 0.488 1.00 94.31 89 LYS A N 1
ATOM 641 C CA . LYS A 1 89 ? -15.593 -2.064 0.257 1.00 94.31 89 LYS A CA 1
ATOM 642 C C . LYS A 1 89 ? -14.885 -0.868 -0.362 1.00 94.31 89 LYS A C 1
ATOM 644 O O . LYS A 1 89 ? -13.823 -0.475 0.124 1.00 94.31 89 LYS A O 1
ATOM 649 N N . ASP A 1 90 ? -15.451 -0.319 -1.429 1.00 92.69 90 ASP A N 1
ATOM 650 C CA . ASP A 1 90 ? -14.968 0.930 -2.015 1.00 92.69 90 ASP A CA 1
ATOM 651 C C . ASP A 1 90 ? -15.454 2.161 -1.222 1.00 92.69 90 ASP A C 1
ATOM 653 O O . ASP A 1 90 ? -16.079 2.041 -0.165 1.00 92.69 90 ASP A O 1
ATOM 657 N N . GLY A 1 91 ? -15.139 3.362 -1.721 1.00 91.50 91 GLY A N 1
ATOM 658 C CA . GLY A 1 91 ? -15.527 4.623 -1.080 1.00 91.50 91 GLY A CA 1
ATOM 659 C C . GLY A 1 91 ? -17.037 4.886 -1.048 1.00 91.50 91 GLY A C 1
ATOM 660 O O . GLY A 1 91 ? -17.479 5.743 -0.287 1.00 91.50 91 GLY A O 1
ATOM 661 N N . GLU A 1 92 ? -17.817 4.148 -1.836 1.00 96.00 92 GLU A N 1
ATOM 662 C CA . GLU A 1 92 ? -19.277 4.244 -1.917 1.00 96.00 92 GLU A CA 1
ATOM 663 C C . GLU A 1 92 ? -19.970 3.109 -1.138 1.00 96.00 92 GLU A C 1
ATOM 665 O O . GLU A 1 92 ? -21.183 3.139 -0.939 1.00 96.00 92 GLU A O 1
ATOM 670 N N . GLY A 1 93 ? -19.206 2.128 -0.643 1.00 94.94 93 GLY A N 1
ATOM 671 C CA . GLY A 1 93 ? -19.707 0.970 0.099 1.00 94.94 93 GLY A CA 1
ATOM 672 C C . GLY A 1 93 ? -20.057 -0.242 -0.772 1.00 94.94 93 GLY A C 1
ATOM 673 O O . GLY A 1 93 ? -20.572 -1.239 -0.247 1.00 94.94 93 GLY A O 1
ATOM 674 N N . ASN A 1 94 ? -19.753 -0.203 -2.071 1.00 95.25 94 ASN A N 1
ATOM 675 C CA . ASN A 1 94 ? -19.956 -1.333 -2.974 1.00 95.25 94 ASN A CA 1
ATOM 676 C C . ASN A 1 94 ? -18.859 -2.390 -2.781 1.00 95.25 94 ASN A C 1
ATOM 678 O O . ASN A 1 94 ? -17.754 -2.088 -2.327 1.00 95.25 94 ASN A O 1
ATOM 682 N N . ASP A 1 95 ? -19.161 -3.641 -3.134 1.00 94.12 95 ASP A N 1
ATOM 683 C CA . ASP A 1 95 ? -18.157 -4.707 -3.157 1.00 94.12 95 ASP A CA 1
ATOM 684 C C . ASP A 1 95 ? -17.199 -4.541 -4.345 1.00 94.12 95 ASP A C 1
ATOM 686 O O . ASP A 1 95 ? -17.615 -4.423 -5.499 1.00 94.12 95 ASP A O 1
ATOM 690 N N . LEU A 1 96 ? -15.899 -4.577 -4.056 1.00 91.94 96 LEU A N 1
ATOM 691 C CA . LEU A 1 96 ? -14.812 -4.462 -5.020 1.00 91.94 96 LEU A CA 1
ATOM 692 C C . LEU A 1 96 ? -13.852 -5.642 -4.860 1.00 91.94 96 LEU A C 1
ATOM 694 O O . LEU A 1 96 ? -13.107 -5.722 -3.886 1.00 91.94 96 LEU A O 1
ATOM 698 N N . SER A 1 97 ? -13.842 -6.532 -5.851 1.00 93.81 97 SER A N 1
ATOM 699 C CA . SER A 1 97 ? -12.980 -7.719 -5.890 1.00 93.81 97 SER A CA 1
ATOM 700 C C . SER A 1 97 ? -11.764 -7.530 -6.800 1.00 93.81 97 SER A C 1
ATOM 702 O O . SER A 1 97 ? -11.845 -6.853 -7.833 1.00 93.81 97 SER A O 1
ATOM 704 N N . LEU A 1 98 ? -10.642 -8.174 -6.455 1.00 92.94 98 LEU A N 1
ATOM 705 C CA . LEU A 1 98 ? -9.434 -8.194 -7.290 1.00 92.94 98 LEU A CA 1
ATOM 706 C C . LEU A 1 98 ? -9.638 -8.903 -8.642 1.00 92.94 98 LEU A C 1
ATOM 708 O O . LEU A 1 98 ? -8.890 -8.637 -9.588 1.00 92.94 98 LEU A O 1
ATOM 712 N N . GLU A 1 99 ? -10.683 -9.722 -8.786 1.00 93.50 99 GLU A N 1
ATOM 713 C CA . GLU A 1 99 ? -11.109 -10.312 -10.066 1.00 93.50 99 GLU A CA 1
ATOM 714 C C . GLU A 1 99 ? -11.283 -9.279 -11.186 1.00 93.50 99 GLU A C 1
ATOM 716 O O . GLU A 1 99 ? -10.994 -9.578 -12.347 1.00 93.50 99 GLU A O 1
ATOM 721 N N . LYS A 1 100 ? -11.665 -8.037 -10.853 1.00 91.44 100 LYS A N 1
ATOM 722 C CA . LYS A 1 100 ? -11.829 -6.941 -11.823 1.00 91.44 100 LYS A CA 1
ATOM 723 C C . LYS A 1 100 ? -10.554 -6.651 -12.630 1.00 91.44 100 LYS A C 1
ATOM 725 O O . LYS A 1 100 ? -10.631 -6.080 -13.720 1.00 91.44 100 LYS A O 1
ATOM 730 N N . TRP A 1 101 ? -9.381 -7.029 -12.121 1.00 92.00 101 TRP A N 1
ATOM 731 C CA . TRP A 1 101 ? -8.089 -6.850 -12.792 1.00 92.00 101 TRP A CA 1
ATOM 732 C C . TRP A 1 101 ? -7.450 -8.157 -13.265 1.00 92.00 101 TRP A C 1
ATOM 734 O O . TRP A 1 101 ? -6.249 -8.188 -13.538 1.00 92.00 101 TRP A O 1
ATOM 744 N N . LYS A 1 102 ? -8.234 -9.229 -13.412 1.00 91.38 102 LYS A N 1
ATOM 745 C CA . LYS A 1 102 ? -7.748 -10.506 -13.942 1.00 91.38 102 LYS A CA 1
ATOM 746 C C . LYS A 1 102 ? -7.008 -10.318 -15.272 1.00 91.38 102 LYS A C 1
ATOM 748 O O . LYS A 1 102 ? -7.464 -9.610 -16.165 1.00 91.38 102 LYS A O 1
ATOM 753 N N . GLY A 1 103 ? -5.848 -10.963 -15.385 1.00 90.69 103 GLY A N 1
ATOM 754 C CA . GLY A 1 103 ? -4.987 -10.881 -16.567 1.00 90.69 103 GLY A CA 1
ATOM 755 C C . GLY A 1 103 ? -4.100 -9.633 -16.634 1.00 90.69 103 GLY A C 1
ATOM 756 O O . GLY A 1 103 ? -3.295 -9.532 -17.554 1.00 90.69 103 GLY A O 1
ATOM 757 N N . ARG A 1 104 ? -4.191 -8.711 -15.665 1.00 89.62 104 ARG A N 1
ATOM 758 C CA . ARG A 1 104 ? -3.283 -7.562 -15.540 1.00 89.62 104 ARG A CA 1
ATOM 759 C C . ARG A 1 104 ? -2.295 -7.765 -14.397 1.00 89.62 104 ARG A C 1
ATOM 761 O O . ARG A 1 104 ? -2.608 -8.400 -13.392 1.00 89.62 104 ARG A O 1
ATOM 768 N N . VAL A 1 105 ? -1.103 -7.190 -14.542 1.00 90.88 105 VAL A N 1
ATOM 769 C CA . VAL A 1 105 ? -0.178 -7.022 -13.416 1.00 90.88 105 VAL A CA 1
ATOM 770 C C . VAL A 1 105 ? -0.719 -5.893 -12.545 1.00 90.88 105 VAL A C 1
ATOM 772 O O . VAL A 1 105 ? -0.945 -4.790 -13.035 1.00 90.88 105 VAL A O 1
ATOM 775 N N . VAL A 1 106 ? -0.952 -6.177 -11.264 1.00 91.12 106 VAL A N 1
ATOM 776 C CA . VAL A 1 106 ? -1.517 -5.219 -10.308 1.00 91.12 106 VAL A CA 1
ATOM 777 C C . VAL A 1 106 ? -0.548 -5.030 -9.154 1.00 91.12 106 VAL A C 1
ATOM 779 O O . VAL A 1 106 ? -0.180 -5.994 -8.483 1.00 91.12 106 VAL A O 1
ATOM 782 N N . LEU A 1 107 ? -0.175 -3.778 -8.899 1.00 92.12 107 LEU A N 1
ATOM 783 C CA . LEU A 1 107 ? 0.497 -3.373 -7.672 1.00 92.12 107 LEU A CA 1
ATOM 784 C C . LEU A 1 107 ? -0.561 -2.877 -6.678 1.00 92.12 107 LEU A C 1
ATOM 786 O O . LEU A 1 107 ? -1.069 -1.766 -6.808 1.00 92.12 107 LEU A O 1
ATOM 790 N N . LEU A 1 108 ? -0.912 -3.712 -5.698 1.00 91.56 108 LEU A N 1
ATOM 791 C CA . LEU A 1 108 ? -1.855 -3.347 -4.642 1.00 91.56 108 LEU A CA 1
ATOM 792 C C . LEU A 1 108 ? -1.106 -2.710 -3.468 1.00 91.56 108 LEU A C 1
ATOM 794 O O . LEU A 1 108 ? -0.257 -3.349 -2.850 1.00 91.56 108 LEU A O 1
ATOM 798 N N . ASN A 1 109 ? -1.451 -1.468 -3.143 1.00 92.25 109 ASN A N 1
ATOM 799 C CA . ASN A 1 109 ? -0.856 -0.724 -2.040 1.00 92.25 109 ASN A CA 1
ATOM 800 C C . ASN A 1 109 ? -1.850 -0.569 -0.876 1.00 92.25 109 ASN A C 1
ATOM 802 O O . ASN A 1 109 ? -2.902 0.052 -1.034 1.00 92.25 109 ASN A O 1
ATOM 806 N N . LEU A 1 110 ? -1.504 -1.103 0.298 1.00 92.12 110 LEU A N 1
ATOM 807 C CA . LEU A 1 110 ? -2.299 -0.987 1.523 1.00 92.12 110 LEU A CA 1
ATOM 808 C C . LEU A 1 110 ? -1.773 0.173 2.373 1.00 92.12 110 LEU A C 1
ATOM 810 O O . LEU A 1 110 ? -0.650 0.120 2.867 1.00 92.12 110 LEU A O 1
ATOM 814 N N . TRP A 1 111 ? -2.581 1.216 2.564 1.00 94.50 111 TRP A N 1
ATOM 815 C CA . TRP A 1 111 ? -2.149 2.432 3.254 1.00 94.50 111 TRP A CA 1
ATOM 816 C C . TRP A 1 111 ? -3.269 3.073 4.079 1.00 94.50 111 TRP A C 1
ATOM 818 O O . TRP A 1 111 ? -4.437 2.701 3.982 1.00 94.50 111 TRP A O 1
ATOM 828 N N . ALA A 1 112 ? -2.895 4.059 4.895 1.00 93.56 112 ALA A N 1
ATOM 829 C CA . ALA A 1 112 ? -3.822 4.871 5.673 1.00 93.56 112 ALA A CA 1
ATOM 830 C C . ALA A 1 112 ? -3.319 6.315 5.796 1.00 93.56 112 ALA A C 1
ATOM 832 O O . ALA A 1 112 ? -2.116 6.577 5.724 1.00 93.56 112 ALA A O 1
ATOM 833 N N . THR A 1 113 ? -4.229 7.257 6.054 1.00 93.75 113 THR A N 1
ATOM 834 C CA . THR A 1 113 ? -3.923 8.697 6.166 1.00 93.75 113 THR A CA 1
ATOM 835 C C . THR A 1 113 ? -2.942 9.027 7.291 1.00 93.75 113 THR A C 1
ATOM 837 O O . THR A 1 113 ? -2.141 9.953 7.174 1.00 93.75 113 THR A O 1
ATOM 840 N N . TRP A 1 114 ? -2.950 8.240 8.362 1.00 95.31 114 TRP A N 1
ATOM 841 C CA . TRP A 1 114 ? -2.031 8.368 9.492 1.00 95.31 114 TRP A CA 1
ATOM 842 C C . TRP A 1 114 ? -0.720 7.584 9.301 1.00 95.31 114 TRP A C 1
ATOM 844 O O . TRP A 1 114 ? 0.196 7.717 10.112 1.00 95.31 114 TRP A O 1
ATOM 854 N N . CYS A 1 115 ? -0.583 6.789 8.232 1.00 96.38 115 CYS A N 1
ATOM 855 C CA . CYS A 1 115 ? 0.637 6.032 7.968 1.00 96.38 115 CYS A CA 1
ATOM 856 C C . CYS A 1 115 ? 1.732 6.949 7.396 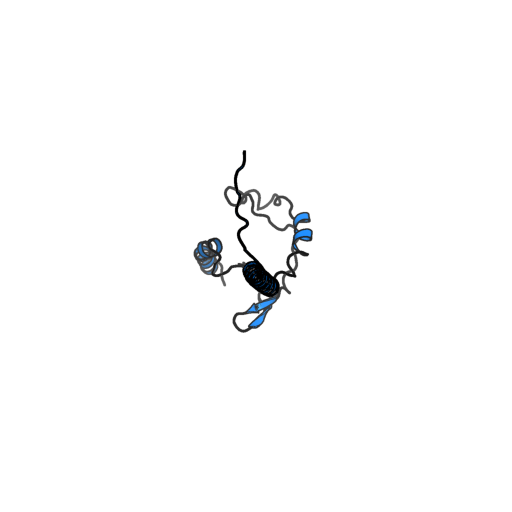1.00 96.38 115 CYS A C 1
ATOM 858 O O . CYS A 1 115 ? 1.791 7.217 6.193 1.00 96.38 115 CYS A O 1
ATOM 860 N N . GLY A 1 116 ? 2.624 7.423 8.270 1.00 95.56 116 GLY A N 1
ATOM 861 C CA . GLY A 1 116 ? 3.751 8.287 7.904 1.00 95.56 116 GLY A CA 1
ATOM 862 C C . GLY A 1 116 ? 4.651 7.712 6.798 1.00 95.56 116 GLY A C 1
ATOM 863 O O . GLY A 1 116 ? 4.876 8.410 5.810 1.00 95.56 116 GLY A O 1
ATOM 864 N N . PRO A 1 117 ? 5.149 6.465 6.916 1.00 92.94 117 PRO A N 1
ATOM 865 C CA . PRO A 1 117 ? 5.955 5.832 5.871 1.00 92.94 117 PRO A CA 1
ATOM 866 C C . PRO A 1 117 ? 5.205 5.692 4.543 1.00 92.94 117 PRO A C 1
ATOM 868 O O . PRO A 1 117 ? 5.709 6.153 3.525 1.00 92.94 117 PRO A O 1
ATOM 871 N N . CYS A 1 118 ? 3.963 5.195 4.567 1.00 95.31 118 CYS A N 1
ATOM 872 C CA . CYS A 1 118 ? 3.153 5.029 3.360 1.00 95.31 118 CYS A CA 1
ATOM 873 C C . CYS A 1 118 ? 3.004 6.355 2.599 1.00 95.31 118 CYS A C 1
ATOM 875 O O . CYS A 1 118 ? 3.175 6.412 1.388 1.00 95.31 118 CYS A O 1
ATOM 877 N N . ARG A 1 119 ? 2.752 7.466 3.305 1.00 95.50 119 ARG A N 1
ATOM 878 C CA . ARG A 1 119 ? 2.644 8.792 2.674 1.00 95.50 119 ARG A CA 1
ATOM 879 C C . ARG A 1 119 ? 3.932 9.242 1.982 1.00 95.50 119 ARG A C 1
ATOM 881 O O . ARG A 1 119 ? 3.846 9.919 0.963 1.00 95.50 119 ARG A O 1
ATOM 888 N N . LYS A 1 120 ? 5.104 8.880 2.515 1.00 96.06 120 LYS A N 1
ATOM 889 C CA . LYS A 1 120 ? 6.401 9.189 1.888 1.00 96.06 120 LYS A CA 1
ATOM 890 C C . LYS A 1 120 ? 6.623 8.396 0.597 1.00 96.06 120 LYS A C 1
ATOM 892 O O . LYS A 1 120 ? 7.348 8.869 -0.266 1.00 96.06 120 LYS A O 1
ATOM 897 N N . GLU A 1 121 ? 5.993 7.232 0.455 1.00 94.50 121 GLU A N 1
ATOM 898 C CA . GLU A 1 121 ? 6.114 6.366 -0.725 1.00 94.50 121 GLU A CA 1
ATOM 899 C C . GLU A 1 121 ? 5.177 6.773 -1.877 1.00 94.50 121 GLU A C 1
ATOM 901 O O . GLU A 1 121 ? 5.443 6.439 -3.031 1.00 94.50 121 GLU A O 1
ATOM 9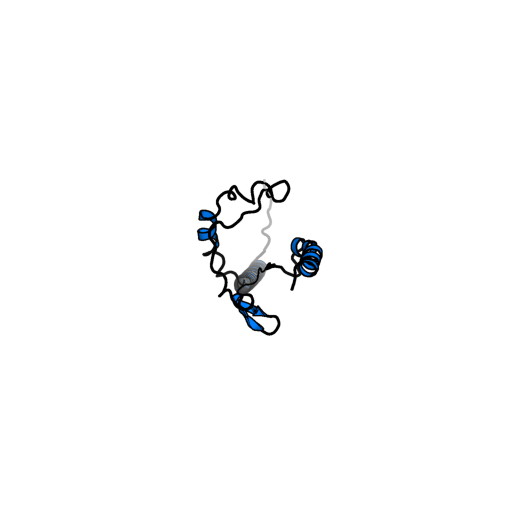06 N N . MET A 1 122 ? 4.105 7.530 -1.604 1.00 96.06 122 MET A N 1
ATOM 907 C CA . MET A 1 122 ? 3.086 7.888 -2.609 1.00 96.06 122 MET A CA 1
ATOM 908 C C . MET A 1 122 ? 3.616 8.585 -3.865 1.00 96.06 122 MET A C 1
ATOM 910 O O . MET A 1 122 ? 3.169 8.201 -4.946 1.00 96.06 122 MET A O 1
ATOM 914 N N . PRO A 1 123 ? 4.555 9.551 -3.791 1.00 95.81 123 PRO A N 1
ATOM 915 C CA . PRO A 1 123 ? 5.095 10.180 -4.996 1.00 95.81 123 PRO A CA 1
ATOM 916 C C . PRO A 1 123 ? 5.726 9.158 -5.947 1.00 95.81 123 PRO A C 1
ATOM 918 O O . PRO A 1 123 ? 5.476 9.193 -7.147 1.00 95.81 123 PRO A O 1
ATOM 921 N N . HIS A 1 124 ? 6.449 8.177 -5.405 1.00 94.75 124 HIS A N 1
ATOM 922 C CA . HIS A 1 124 ? 7.073 7.124 -6.202 1.00 94.75 124 HIS A CA 1
ATOM 923 C C . HIS A 1 124 ? 6.044 6.158 -6.800 1.00 94.75 124 HIS A C 1
ATOM 925 O O . HIS A 1 124 ? 6.199 5.723 -7.939 1.00 94.75 124 HIS A O 1
ATOM 931 N N . LEU A 1 125 ? 4.960 5.842 -6.082 1.00 95.44 125 LEU A N 1
ATOM 932 C CA . LEU A 1 125 ? 3.873 5.044 -6.664 1.00 95.44 125 LEU A CA 1
ATOM 933 C C . LEU A 1 125 ? 3.142 5.799 -7.781 1.00 95.44 125 LEU A C 1
ATOM 935 O O . LEU A 1 125 ? 2.760 5.184 -8.776 1.00 95.44 125 LEU A O 1
ATOM 939 N N . ALA A 1 126 ? 2.980 7.118 -7.650 1.00 95.19 126 ALA A N 1
ATOM 940 C CA . ALA A 1 126 ? 2.405 7.949 -8.703 1.00 95.19 126 ALA A CA 1
ATOM 941 C C . ALA A 1 126 ? 3.291 7.955 -9.960 1.00 95.19 126 ALA A C 1
ATOM 943 O O . ALA A 1 126 ? 2.779 7.782 -11.064 1.00 95.19 126 ALA A O 1
ATOM 944 N N . GLU A 1 127 ? 4.613 8.067 -9.801 1.00 96.75 127 GLU A N 1
ATOM 945 C CA . GLU A 1 127 ? 5.578 7.940 -10.903 1.00 96.75 127 GLU A CA 1
ATOM 946 C C . GLU A 1 127 ? 5.494 6.563 -11.586 1.00 96.75 127 GLU A C 1
ATO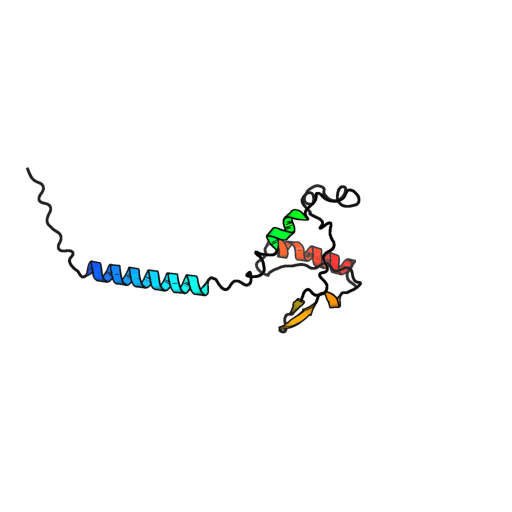M 948 O O . GLU A 1 127 ? 5.475 6.474 -12.816 1.00 96.75 127 GLU A O 1
ATOM 953 N N . LEU A 1 128 ? 5.392 5.478 -10.809 1.00 94.81 128 LEU A N 1
ATOM 954 C CA . LEU A 1 128 ? 5.230 4.125 -11.352 1.00 94.81 128 LEU A CA 1
ATOM 955 C C . LEU A 1 128 ? 3.924 3.973 -12.137 1.00 94.81 128 LEU A C 1
ATOM 957 O O . LEU A 1 128 ? 3.940 3.395 -13.224 1.00 94.81 128 LEU A O 1
ATOM 961 N N . GLN A 1 129 ? 2.819 4.514 -11.623 1.00 94.69 129 GLN A N 1
ATOM 962 C CA . GLN A 1 129 ? 1.537 4.515 -12.324 1.00 94.69 129 GLN A CA 1
ATOM 963 C C . GLN A 1 129 ? 1.607 5.327 -13.621 1.00 94.69 129 GLN A C 1
ATOM 965 O O . GLN A 1 129 ? 1.058 4.899 -14.625 1.00 94.69 129 GLN A O 1
ATOM 970 N N . GLN A 1 130 ? 2.299 6.466 -13.642 1.00 95.88 130 GLN A N 1
ATOM 971 C CA . GLN A 1 130 ? 2.471 7.241 -14.876 1.00 95.88 130 GLN A CA 1
ATOM 972 C C . GLN A 1 130 ? 3.306 6.493 -15.919 1.00 95.88 130 GLN A C 1
ATOM 974 O O . GLN A 1 130 ? 3.031 6.586 -17.112 1.00 95.88 130 GLN A O 1
ATOM 979 N N . LYS A 1 131 ? 4.334 5.759 -15.480 1.00 95.62 131 LYS A N 1
ATOM 980 C CA . LYS A 1 131 ? 5.261 5.072 -16.385 1.00 95.62 131 LYS A CA 1
ATOM 981 C C . LYS A 1 131 ? 4.736 3.731 -16.904 1.00 95.62 131 LYS A C 1
ATOM 983 O O . LYS A 1 131 ? 5.056 3.356 -18.028 1.00 95.62 131 LYS A O 1
ATOM 988 N N . TYR A 1 132 ? 3.999 2.994 -16.076 1.00 93.50 132 TYR A N 1
ATOM 989 C CA . TYR A 1 132 ? 3.591 1.612 -16.360 1.00 93.50 132 TYR A CA 1
ATOM 990 C C . TYR A 1 132 ? 2.085 1.367 -16.234 1.00 93.50 132 TYR A C 1
ATOM 992 O O . TYR A 1 132 ? 1.623 0.272 -16.557 1.00 93.50 132 TYR A O 1
ATOM 1000 N N . GLY A 1 133 ? 1.324 2.341 -15.738 1.00 87.69 133 GLY A N 1
ATOM 1001 C CA . GLY A 1 133 ? -0.130 2.272 -15.722 1.00 87.69 133 GLY A CA 1
ATOM 1002 C C . GLY A 1 133 ? -0.684 2.330 -17.142 1.00 87.69 133 GLY A C 1
ATOM 1003 O O . GLY A 1 133 ? -0.185 3.085 -17.974 1.00 87.69 133 GLY A O 1
ATOM 1004 N N . GLY A 1 134 ? -1.680 1.486 -17.413 1.00 79.94 134 GLY A N 1
ATOM 1005 C CA . GLY A 1 134 ? -2.448 1.491 -18.661 1.00 79.94 134 GLY A CA 1
ATOM 1006 C C . GLY A 1 134 ? -3.710 2.331 -18.579 1.00 79.94 134 GLY A C 1
ATOM 1007 O O . GLY A 1 134 ? -4.074 2.753 -17.455 1.00 79.94 134 GLY A O 1
#

pLDDT: mean 76.36, std 17.93, range [37.38, 96.75]

Foldseek 3Di:
DDDPDDDDPPDDPVVVVVVVVVVVVVVVVVVCVVVVPPDPCPPPPVPVVVQPVQFDQDDDDPCVVVLDDPNVPPTDRPDDDDQQQPWDQDPVRDIDGNVVQPPDDDDDDDDDPPPPVSVVCVVVVVVVCVVPND

Secondary structure (DSSP, 8-state):
-----------SHHHHHHHHHHHHHHHHHHHHHHHHT--S-TTTHHHHHHHHTT--S--TTTHHHH--GGGTTPPP-SS----TT-EEE-TTS-EEEGGGGTTS--------TT-HHHHHHHHHHHHHHHHH--

Sequence (134 aa):
MTNDTTPKKSSAKTGLILAGFAALIAGAFAVYSINGSKGNNQGGKKFVESSVDSVVAAPEGITKALAVGKLSAFLVHKIRRDVQNLSFKDGEGNDLSLEKWKGRVVLLNLWATWCGPCRKEMPHLAELQQKYGG